Protein AF-A0A969JM20-F1 (afdb_monomer)

Secondary structure (DSSP, 8-state):
----------PPPP-----------------STTSS--SSSGGG---S-HHHH--HHHHHHHHHHTSTT-HHHHHHHHHHHHH-SSHHHHHHHHHHH-TTS-TTSHHHHHHHHHHHHHH-

Mean predicted aligned error: 15.76 Å

Radius of gyration: 27.98 Å; Cα contacts (8 Å, |Δi|>4): 58; chains: 1; bounding box: 42×68×70 Å

pLDDT: mean 77.25, std 22.06, range [40.5, 98.12]

Foldseek 3Di:
DDDDDDDDDDDDDDDDDDDDDDDDDDDDDPPPVVPPPPPPPVLLPQDLALVVVDDPVLLCVCCVQQVVVDSVVVVVLSVVLSVDPALCVSVVCCCVVRVPHDCPDPSNVVVSVSSVSNHD

Solvent-accessible surface area (backbone atoms only — not comparable to full-atom values): 8022 Å² total; per-residue (Å²): 135,85,86,91,86,89,85,86,87,83,83,90,80,89,84,86,90,78,91,81,91,86,92,87,79,82,90,88,72,98,67,74,88,72,80,81,68,89,70,74,62,78,86,64,59,58,35,81,41,61,77,78,71,56,49,72,67,53,52,54,47,46,19,50,72,76,37,78,57,36,56,68,61,39,53,51,50,46,51,52,46,54,67,45,92,44,56,68,57,39,53,50,49,47,53,69,75,46,71,82,62,59,79,88,36,69,71,46,49,54,51,50,51,54,52,47,43,45,61,102

Structure (mmCIF, N/CA/C/O backbone):
data_AF-A0A969JM20-F1
#
_entry.id   AF-A0A969JM20-F1
#
loop_
_atom_site.group_PDB
_atom_site.id
_atom_site.type_symbol
_atom_site.label_atom_id
_atom_site.label_alt_id
_atom_site.label_comp_id
_atom_site.label_asym_id
_atom_site.label_entity_id
_atom_site.label_seq_id
_atom_site.pdbx_PDB_ins_code
_atom_site.Cartn_x
_atom_site.Cartn_y
_atom_site.Cartn_z
_atom_site.occupancy
_atom_site.B_iso_or_equiv
_atom_site.auth_seq_id
_atom_site.auth_comp_id
_atom_site.auth_asym_id
_atom_site.auth_atom_id
_atom_site.pdbx_PDB_model_num
ATOM 1 N N . MET A 1 1 ? -24.526 48.404 -37.680 1.00 42.81 1 MET A N 1
ATOM 2 C CA . MET A 1 1 ? -25.515 47.639 -36.895 1.00 42.81 1 MET A CA 1
ATOM 3 C C . MET A 1 1 ? -25.271 47.909 -35.411 1.00 42.81 1 MET A C 1
A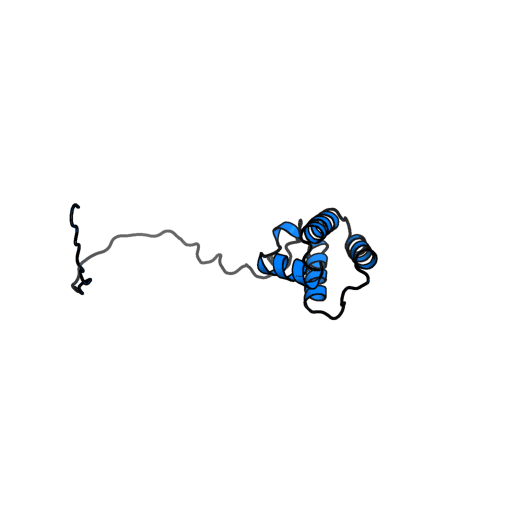TOM 5 O O . MET A 1 1 ? -24.153 47.693 -34.981 1.00 42.81 1 MET A O 1
ATOM 9 N N . LEU A 1 2 ? -26.292 48.446 -34.724 1.00 40.50 2 LEU A N 1
ATOM 10 C CA . LEU A 1 2 ? -26.768 48.158 -33.350 1.00 40.50 2 LEU A CA 1
ATOM 11 C C . LEU A 1 2 ? -25.798 48.215 -32.126 1.00 40.50 2 LEU A C 1
ATOM 13 O O . LEU A 1 2 ? -24.938 47.357 -31.993 1.00 40.50 2 LEU A O 1
ATOM 17 N N . TYR A 1 3 ? -26.066 49.200 -31.237 1.00 45.91 3 TYR A N 1
ATOM 18 C CA . TYR A 1 3 ? -26.014 49.291 -29.742 1.00 45.91 3 TYR A CA 1
ATOM 19 C C . TYR A 1 3 ? 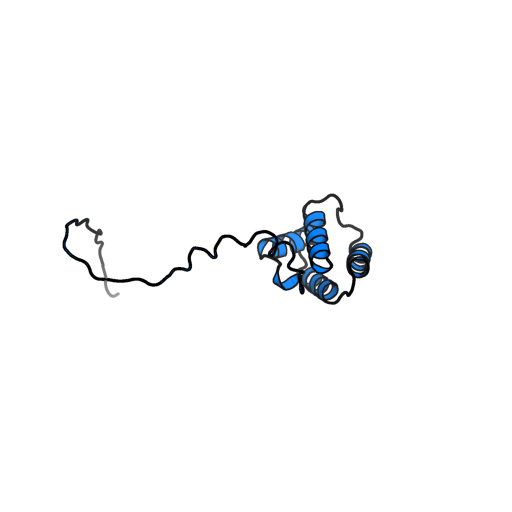-24.812 48.704 -28.945 1.00 45.91 3 TYR A C 1
ATO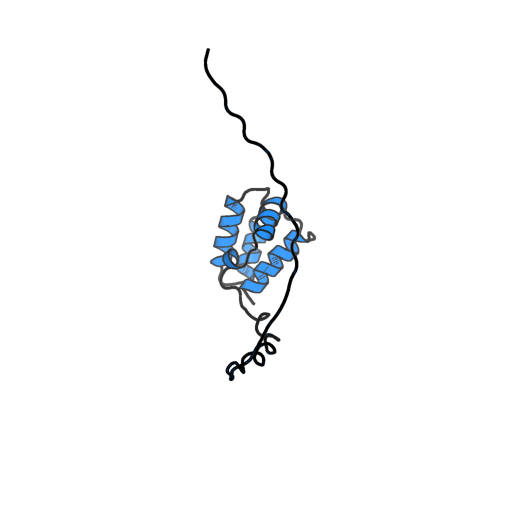M 21 O O . TYR A 1 3 ? -24.495 47.532 -29.068 1.00 45.91 3 TYR A O 1
ATOM 29 N N . GLU A 1 4 ? -24.007 49.487 -28.200 1.00 52.16 4 GLU A N 1
ATOM 30 C CA . GLU A 1 4 ? -24.167 50.085 -26.836 1.00 52.16 4 GLU A CA 1
ATOM 31 C C . GLU A 1 4 ? -24.236 49.111 -25.634 1.00 52.16 4 GLU A C 1
ATOM 33 O O . GLU A 1 4 ? -25.203 48.373 -25.502 1.00 52.16 4 GLU A O 1
ATOM 38 N N . ALA A 1 5 ? -23.277 49.213 -24.689 1.00 56.47 5 ALA A N 1
ATOM 39 C CA . ALA A 1 5 ? -23.525 49.416 -23.242 1.00 56.47 5 ALA A CA 1
ATOM 40 C C . ALA A 1 5 ? -22.216 49.499 -22.414 1.00 56.47 5 ALA A C 1
ATOM 4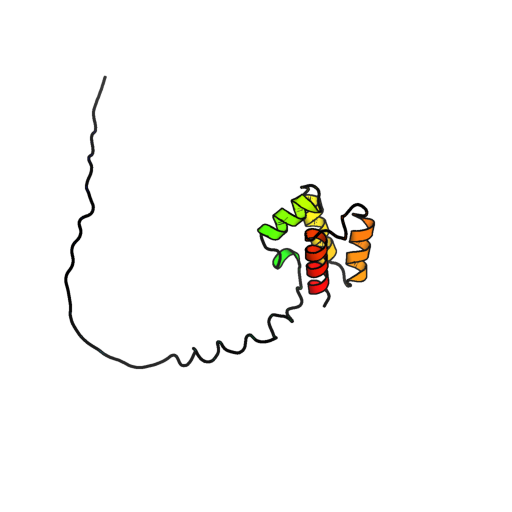2 O O . ALA A 1 5 ? -21.416 48.569 -22.355 1.00 56.47 5 ALA A O 1
ATOM 43 N N . LYS A 1 6 ? -22.038 50.638 -21.732 1.00 50.09 6 LYS A N 1
ATOM 44 C CA . LYS A 1 6 ? -21.036 50.932 -20.688 1.00 50.09 6 LYS A CA 1
ATOM 45 C C . LYS A 1 6 ? -21.444 50.325 -19.333 1.00 50.09 6 LYS A C 1
ATOM 47 O O . LYS A 1 6 ? -22.637 50.120 -19.121 1.00 50.09 6 LYS A O 1
ATOM 52 N N . LYS A 1 7 ? -20.482 50.179 -18.403 1.00 51.81 7 LYS A N 1
ATOM 53 C CA . LYS A 1 7 ? -20.590 50.393 -16.928 1.00 51.81 7 LYS A CA 1
ATOM 54 C C . LYS A 1 7 ? -19.235 50.051 -16.277 1.00 51.81 7 LYS A C 1
ATOM 56 O O . LYS A 1 7 ? -18.847 48.894 -16.243 1.00 51.81 7 LYS A O 1
ATOM 61 N N . GLU A 1 8 ? -18.323 51.002 -16.090 1.00 46.34 8 GLU A N 1
ATOM 62 C CA . GLU A 1 8 ? -18.167 51.961 -14.973 1.00 46.34 8 GLU A CA 1
ATOM 63 C C . GLU A 1 8 ? -17.757 51.371 -13.607 1.00 46.34 8 GLU A C 1
ATOM 65 O O . GLU A 1 8 ? -18.435 50.542 -13.009 1.00 46.34 8 GLU A O 1
ATOM 70 N N . LYS A 1 9 ? -16.610 51.888 -13.141 1.00 49.47 9 LYS A N 1
ATOM 71 C CA . LYS A 1 9 ? -15.874 51.655 -11.890 1.00 49.47 9 LYS A CA 1
ATOM 72 C C . LYS A 1 9 ? -16.640 52.182 -10.676 1.00 49.47 9 LYS A C 1
ATOM 74 O O . LYS A 1 9 ? -17.213 53.259 -10.802 1.00 49.47 9 LYS A O 1
ATOM 79 N N . LYS A 1 10 ? -16.454 51.593 -9.483 1.00 45.56 10 LYS A N 1
ATOM 80 C CA . LYS A 1 10 ? -16.397 52.367 -8.221 1.00 45.56 10 LYS A CA 1
ATOM 81 C C . LYS A 1 10 ? -15.417 51.769 -7.192 1.00 45.56 10 LYS A C 1
ATOM 83 O O . LYS A 1 10 ? -15.362 50.549 -7.058 1.00 45.56 10 LYS A O 1
ATOM 88 N N . PRO A 1 11 ? -14.657 52.622 -6.478 1.00 44.66 11 PRO A N 1
ATOM 89 C CA . PRO A 1 11 ? -13.731 52.243 -5.414 1.00 44.66 11 PRO A CA 1
ATOM 90 C C . PRO A 1 11 ? -14.477 52.032 -4.088 1.00 44.66 11 PRO A C 1
ATOM 92 O O . PRO A 1 11 ? -15.419 52.764 -3.780 1.00 44.66 11 PRO A O 1
ATOM 95 N N . VAL A 1 12 ? -14.048 51.057 -3.285 1.00 50.88 12 VAL A N 1
ATOM 96 C CA . VAL A 1 12 ? -14.584 50.860 -1.930 1.00 50.88 12 VAL A CA 1
ATOM 97 C C . VAL A 1 12 ? -13.880 51.816 -0.971 1.00 50.88 12 VAL A C 1
ATOM 99 O O . VAL A 1 12 ? -12.658 51.820 -0.840 1.00 50.88 12 VAL A O 1
ATOM 102 N N . GLN A 1 13 ? -14.694 52.667 -0.352 1.00 48.00 13 GLN A N 1
ATOM 103 C CA . GLN A 1 13 ? -14.307 53.728 0.566 1.00 48.00 13 GLN A CA 1
ATOM 104 C C . GLN A 1 13 ? -14.106 53.203 1.993 1.00 48.00 13 GLN A C 1
ATOM 106 O O . GLN A 1 13 ? -14.790 52.291 2.449 1.00 48.00 13 GLN A O 1
ATOM 111 N N . LYS A 1 14 ? -13.179 53.852 2.696 1.00 50.62 14 LYS A N 1
ATOM 112 C CA . LYS A 1 14 ? -12.886 53.731 4.126 1.00 50.62 14 LYS A CA 1
ATOM 113 C C . LYS A 1 14 ? -13.915 54.532 4.934 1.00 50.62 14 LYS A C 1
ATOM 115 O O . LYS A 1 14 ? -14.148 55.695 4.617 1.00 50.62 14 LYS A O 1
ATOM 120 N N . THR A 1 15 ? -14.472 53.975 6.009 1.00 42.06 15 THR A N 1
ATOM 121 C CA . THR A 1 15 ? -15.151 54.753 7.066 1.00 42.06 15 THR A CA 1
ATOM 122 C C . THR A 1 15 ? -14.991 54.044 8.414 1.00 42.06 15 THR A C 1
ATOM 124 O O . THR A 1 15 ? -15.217 52.843 8.520 1.00 42.06 15 THR A O 1
ATOM 127 N N . LEU A 1 16 ? -14.518 54.802 9.406 1.00 46.25 16 LEU A N 1
ATOM 128 C CA . LEU A 1 16 ? -14.393 54.464 10.829 1.00 46.25 16 LEU A CA 1
ATOM 129 C C . LEU A 1 16 ? -15.606 55.030 11.598 1.00 46.25 16 LEU A C 1
ATOM 131 O O . LEU A 1 16 ? -16.316 55.859 11.031 1.00 46.25 16 LEU A O 1
ATOM 135 N N . LEU A 1 17 ? -15.705 54.669 12.891 1.00 47.03 17 LEU A N 1
ATOM 136 C CA . LEU A 1 17 ? -16.536 55.188 14.009 1.00 47.03 17 LEU A CA 1
ATOM 137 C C . LEU A 1 17 ? -17.626 54.192 14.473 1.00 47.03 17 LEU A C 1
ATOM 139 O O . LEU A 1 17 ? -18.294 53.624 13.620 1.00 47.03 17 LEU A O 1
ATOM 143 N N . THR A 1 18 ? -17.995 53.981 15.746 1.00 41.44 18 THR A N 1
ATOM 144 C CA . THR A 1 18 ? -17.441 54.094 17.124 1.00 41.44 18 THR A CA 1
ATOM 145 C C . THR A 1 18 ? -18.631 53.768 18.068 1.00 41.44 18 THR A C 1
ATOM 147 O O . THR A 1 18 ? -19.688 54.330 17.823 1.00 41.44 18 THR A O 1
ATOM 150 N N . GLU A 1 19 ? -18.434 52.922 19.106 1.00 50.19 19 GLU A N 1
ATOM 151 C CA . GLU A 1 19 ? -19.195 52.734 20.392 1.00 50.19 19 GLU A CA 1
ATOM 152 C C . GLU A 1 19 ? -20.749 52.578 20.392 1.00 50.19 19 GLU A C 1
ATOM 154 O O . GLU A 1 19 ? -21.431 53.046 19.499 1.00 50.19 19 GLU A O 1
ATOM 159 N N . VAL A 1 20 ? -21.448 51.916 21.336 1.00 45.50 20 VAL A N 1
ATOM 160 C CA . VAL A 1 20 ? -21.331 51.842 22.813 1.00 45.50 20 VAL A CA 1
ATOM 161 C C . VAL A 1 20 ? -22.195 50.681 23.390 1.00 45.50 20 VAL A C 1
ATOM 163 O O . VAL A 1 20 ? -23.258 50.409 22.843 1.00 45.50 20 VAL A O 1
ATOM 166 N N . ALA A 1 21 ? -21.786 50.151 24.564 1.00 40.62 21 ALA A N 1
ATOM 167 C CA . ALA A 1 21 ? -22.594 49.674 25.725 1.00 40.62 21 ALA A CA 1
ATOM 168 C C . ALA A 1 21 ? -23.554 48.453 25.579 1.00 40.62 21 ALA A C 1
ATOM 170 O O . ALA A 1 21 ? -24.260 48.337 24.595 1.00 40.62 21 ALA A O 1
ATOM 171 N N . GLN A 1 22 ? -23.777 47.524 26.527 1.00 50.56 22 GLN A N 1
ATOM 172 C CA . GLN A 1 22 ? -23.276 47.145 27.866 1.00 50.56 22 GLN A CA 1
ATOM 173 C C . GLN A 1 22 ? -23.928 45.761 28.244 1.00 50.56 22 GLN A C 1
ATOM 175 O O . GLN A 1 22 ? -24.640 45.208 27.407 1.00 50.56 22 GLN A O 1
ATOM 180 N N . PRO A 1 23 ? -23.669 45.145 29.426 1.00 63.56 23 PRO A N 1
ATOM 181 C CA . PRO A 1 23 ? -23.550 43.690 29.623 1.00 63.56 23 PRO A CA 1
ATOM 182 C C . PRO A 1 23 ? -24.812 42.985 30.167 1.00 63.56 23 PRO A C 1
ATOM 184 O O . PRO A 1 23 ? -25.664 43.641 30.750 1.00 63.56 23 PRO A O 1
ATOM 187 N N . VAL A 1 24 ? -24.874 41.648 30.027 1.00 47.34 24 VAL A N 1
ATOM 188 C CA . VAL A 1 24 ? -25.641 40.622 30.798 1.00 47.34 24 VAL A CA 1
ATOM 189 C C . VAL A 1 24 ? -25.625 39.345 29.935 1.00 47.34 24 VAL A C 1
ATOM 191 O O . VAL A 1 24 ? -25.870 39.427 28.742 1.00 47.34 24 VAL A O 1
ATOM 194 N N . GLY A 1 25 ? -25.344 38.125 30.380 1.00 47.53 25 GLY A N 1
ATOM 195 C CA . GLY A 1 25 ? -25.009 37.568 31.678 1.00 47.53 25 GLY A CA 1
ATOM 196 C C . GLY A 1 25 ? -24.778 36.056 31.507 1.00 47.53 25 GLY A C 1
ATOM 197 O O . GLY A 1 25 ? -25.290 35.445 30.574 1.00 47.53 25 GLY A O 1
ATOM 198 N N . THR A 1 26 ? -24.023 35.486 32.448 1.00 45.75 26 THR A N 1
ATOM 199 C CA . THR A 1 26 ? -24.064 34.080 32.902 1.00 45.75 26 THR A CA 1
ATOM 200 C C . THR A 1 26 ? -23.789 32.938 31.909 1.00 45.75 26 THR A C 1
ATOM 202 O O . THR A 1 26 ? -24.649 32.503 31.156 1.00 45.75 26 THR A O 1
ATOM 205 N N . THR A 1 27 ? -22.573 32.393 32.061 1.00 54.78 27 THR A N 1
ATOM 206 C CA . THR A 1 27 ? -22.258 30.972 32.337 1.00 54.78 27 THR A CA 1
ATOM 207 C C . THR A 1 27 ? -23.006 29.896 31.553 1.00 54.78 27 THR A C 1
ATOM 209 O O . THR A 1 27 ? -24.190 29.687 31.777 1.00 54.78 27 THR A O 1
ATOM 212 N N . ILE A 1 28 ? -22.255 29.118 30.770 1.00 52.97 28 ILE A N 1
ATOM 213 C CA . ILE A 1 28 ? -22.073 27.656 30.886 1.00 52.97 28 ILE A CA 1
ATOM 214 C C . ILE A 1 28 ? -21.162 27.261 29.719 1.00 52.97 28 ILE A C 1
ATOM 216 O O . ILE A 1 28 ? -21.584 27.247 28.569 1.00 52.97 28 ILE A O 1
ATOM 220 N N . ASN A 1 29 ? -19.892 26.996 30.011 1.00 50.66 29 ASN A N 1
ATOM 221 C CA . ASN A 1 29 ? -19.150 25.901 29.388 1.00 50.66 29 ASN A CA 1
ATOM 222 C C . ASN A 1 29 ? 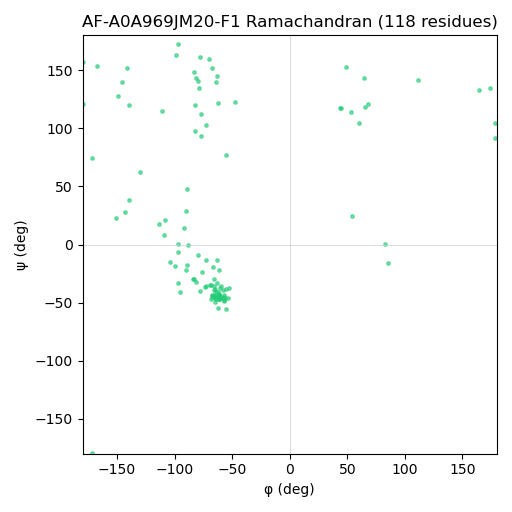-17.800 25.762 30.092 1.00 50.66 29 ASN A C 1
ATOM 224 O O . ASN A 1 29 ? -16.733 26.077 29.566 1.00 50.66 29 ASN A O 1
ATOM 228 N N . GLU A 1 30 ? -17.866 25.206 31.302 1.00 54.69 30 GLU A N 1
ATOM 229 C CA . GLU A 1 30 ? -16.868 24.244 31.765 1.00 54.69 30 GLU A CA 1
ATOM 230 C C . GLU A 1 30 ? -16.790 23.088 30.755 1.00 54.69 30 GLU A C 1
ATOM 232 O O . GLU A 1 30 ? -17.368 22.020 30.937 1.00 54.69 30 GLU A O 1
ATOM 237 N N . LYS A 1 31 ? -16.126 23.306 29.621 1.00 52.81 31 LYS A N 1
ATOM 238 C CA . LYS A 1 31 ? -15.779 22.216 28.701 1.00 52.81 31 LYS A CA 1
ATOM 239 C C . LYS A 1 31 ? -14.510 22.476 27.900 1.00 52.81 31 LYS A C 1
ATOM 241 O O . LYS A 1 31 ? -14.303 21.862 26.862 1.00 52.81 31 LYS A O 1
ATOM 246 N N . LEU A 1 32 ? -13.639 23.348 28.411 1.00 51.34 32 LEU A N 1
ATOM 247 C CA . LEU A 1 32 ? -12.285 23.532 27.880 1.00 51.34 32 LEU A CA 1
ATOM 248 C C . LEU A 1 32 ? -11.220 22.739 28.667 1.00 51.34 32 LEU A C 1
ATOM 250 O O . LEU A 1 32 ? -10.087 22.617 28.225 1.00 51.34 32 LEU A O 1
ATOM 254 N N . ALA A 1 33 ? -11.593 22.104 29.784 1.00 48.19 33 ALA A N 1
ATOM 255 C CA . ALA A 1 33 ? -10.699 21.262 30.589 1.00 48.19 33 ALA A CA 1
ATOM 256 C C . ALA A 1 33 ? -10.719 19.764 30.205 1.00 48.19 33 ALA A C 1
ATOM 258 O O . ALA A 1 33 ? -10.226 18.924 30.952 1.00 48.19 33 ALA A O 1
ATOM 259 N N . THR A 1 34 ? -11.287 19.402 29.048 1.00 46.34 34 THR A N 1
ATOM 260 C CA . THR A 1 34 ? -11.154 18.045 28.474 1.00 46.34 34 THR A CA 1
ATOM 261 C C . THR A 1 34 ? -10.266 18.006 27.232 1.00 46.34 34 THR A C 1
ATOM 263 O O . THR A 1 34 ? -10.167 16.968 26.591 1.00 46.34 34 THR A O 1
ATOM 266 N N . GLN A 1 35 ? -9.582 19.106 26.905 1.00 50.78 35 GLN A N 1
ATOM 267 C CA . GLN A 1 35 ? -8.616 19.187 25.801 1.00 50.78 35 GLN A CA 1
ATOM 268 C C . GLN A 1 35 ? -7.180 18.841 26.236 1.00 50.78 35 GLN A C 1
ATOM 270 O O . GLN A 1 35 ? -6.206 19.340 25.686 1.00 50.78 35 GLN A O 1
ATOM 275 N N . THR A 1 36 ? -7.030 17.995 27.258 1.00 48.28 36 THR A N 1
ATOM 276 C CA . THR A 1 36 ? -5.711 17.636 27.810 1.00 48.28 36 THR A CA 1
ATOM 277 C C . THR A 1 36 ? -5.613 16.150 28.152 1.00 48.28 36 THR A C 1
ATOM 279 O O . THR A 1 36 ? -5.045 15.775 29.174 1.00 48.28 36 THR A O 1
ATOM 282 N N . LYS A 1 37 ? -6.202 15.285 27.312 1.00 50.25 37 LYS A N 1
ATOM 283 C CA . LYS A 1 37 ? -6.035 13.819 27.387 1.00 50.25 37 LYS A CA 1
ATOM 284 C C . LYS A 1 37 ? -5.971 13.118 26.019 1.00 50.25 37 LYS A C 1
ATOM 286 O O . LYS A 1 37 ? -6.311 11.947 25.932 1.00 50.25 37 LYS A O 1
ATOM 291 N N . SER A 1 38 ? -5.509 13.778 24.960 1.00 48.75 38 SER A N 1
ATOM 292 C CA . SER A 1 38 ? -5.101 13.088 23.720 1.00 48.75 38 SER A CA 1
ATOM 293 C C . SER A 1 38 ? -3.617 12.700 23.799 1.00 48.75 38 SER A C 1
ATOM 295 O O . SER A 1 38 ? -2.804 13.018 22.942 1.00 48.75 38 SER A O 1
ATOM 297 N N . SER A 1 39 ? -3.234 12.098 24.924 1.00 53.84 39 SER A N 1
ATOM 298 C CA . SER A 1 39 ? -1.897 11.560 25.154 1.00 53.84 39 SER A CA 1
ATOM 299 C C . SER A 1 39 ? -2.071 10.048 25.187 1.00 53.84 39 SER A C 1
ATOM 301 O O . SER A 1 39 ? -2.763 9.543 26.070 1.00 53.84 39 SER A O 1
ATOM 303 N N . LEU A 1 40 ? -1.485 9.350 24.210 1.00 52.16 40 LEU A N 1
ATOM 304 C CA . LEU A 1 40 ? -1.364 7.885 24.090 1.00 52.16 40 LEU A CA 1
ATOM 305 C C . LEU A 1 40 ? -2.525 7.098 23.452 1.00 52.16 40 LEU A C 1
ATOM 307 O O . LEU A 1 40 ? -2.305 5.953 23.070 1.00 52.16 40 LEU A O 1
ATOM 311 N N . ALA A 1 41 ? -3.734 7.651 23.308 1.00 53.31 41 ALA A N 1
ATOM 312 C CA . ALA A 1 41 ? -4.854 6.908 22.702 1.00 53.31 41 ALA A CA 1
ATOM 313 C C . ALA A 1 41 ? -4.873 6.955 21.160 1.00 53.31 41 ALA A C 1
ATOM 315 O O . ALA A 1 41 ? -5.310 5.997 20.533 1.00 53.31 41 ALA A O 1
ATOM 316 N N . GLU A 1 42 ? -4.374 8.034 20.550 1.00 52.44 42 GLU A N 1
ATOM 317 C CA . GLU A 1 42 ? -4.337 8.191 19.084 1.00 52.44 42 GLU A CA 1
ATOM 318 C C . GLU A 1 42 ? -3.223 7.359 18.425 1.00 52.44 42 GLU A C 1
ATOM 320 O O . GLU A 1 42 ? -3.359 6.965 17.270 1.00 52.44 42 GLU A O 1
ATOM 325 N N . ASP A 1 43 ? -2.169 7.005 19.169 1.00 53.75 43 ASP A N 1
ATOM 326 C CA . ASP A 1 43 ? -1.095 6.118 18.693 1.00 53.75 43 ASP A CA 1
ATOM 327 C C . ASP A 1 43 ? -1.472 4.624 18.735 1.00 53.75 43 ASP A C 1
ATOM 329 O O . ASP A 1 43 ? -0.747 3.784 18.205 1.00 53.75 43 ASP A O 1
ATOM 333 N N . LEU A 1 44 ? -2.611 4.281 19.348 1.00 55.03 44 LEU A N 1
ATOM 334 C CA . LEU A 1 44 ? -3.124 2.912 19.489 1.00 55.03 44 LEU A CA 1
ATOM 335 C C . LEU A 1 44 ? -4.424 2.686 18.702 1.00 55.03 44 LEU A C 1
ATOM 337 O O . LEU A 1 44 ? -5.152 1.725 18.960 1.00 55.03 44 LEU A O 1
ATOM 341 N N . GLU A 1 45 ? -4.740 3.546 17.734 1.00 58.78 45 GLU A N 1
ATOM 342 C CA . GLU A 1 45 ? -5.801 3.241 16.779 1.00 58.78 45 GLU A CA 1
ATOM 343 C C . GLU A 1 45 ? -5.279 2.241 15.750 1.00 58.78 45 GLU A C 1
ATOM 345 O O . GLU A 1 45 ? -4.715 2.619 14.720 1.00 58.78 45 GLU A O 1
ATOM 350 N N . ARG A 1 46 ? -5.500 0.949 16.019 1.00 63.28 46 ARG A N 1
ATOM 351 C CA . ARG A 1 46 ? -5.419 -0.078 14.980 1.00 63.28 46 ARG A CA 1
ATOM 352 C C . ARG A 1 46 ? -6.215 0.403 13.774 1.00 63.28 46 ARG A C 1
ATOM 354 O O . ARG A 1 46 ? -7.411 0.685 13.867 1.00 63.28 46 ARG A O 1
ATOM 361 N N . ILE A 1 47 ? -5.544 0.490 12.634 1.00 75.00 47 ILE A N 1
ATOM 362 C CA . ILE A 1 47 ? -6.201 0.862 11.391 1.00 75.00 47 ILE A CA 1
ATOM 363 C C . ILE A 1 47 ? -6.967 -0.366 10.903 1.00 75.00 47 ILE A C 1
ATOM 365 O O . ILE A 1 47 ? -6.354 -1.350 10.508 1.00 75.00 47 ILE A O 1
ATOM 369 N N . GLU A 1 48 ? -8.301 -0.324 10.910 1.00 78.38 48 GLU A N 1
ATOM 370 C CA . GLU A 1 48 ? -9.098 -1.432 10.358 1.00 78.38 48 GLU A CA 1
ATOM 371 C C . GLU A 1 48 ? -8.892 -1.568 8.844 1.00 78.38 48 GLU A C 1
ATOM 373 O O . GLU A 1 48 ? -8.804 -2.679 8.318 1.00 78.38 48 GLU A O 1
ATOM 378 N N . LYS A 1 49 ? -8.794 -0.426 8.147 1.00 86.06 49 LYS A N 1
ATOM 379 C CA . LYS A 1 49 ? -8.614 -0.354 6.695 1.00 86.06 49 LYS A CA 1
ATOM 380 C C . LYS A 1 49 ? -7.633 0.736 6.294 1.00 86.06 49 LYS A C 1
ATOM 382 O O . LYS A 1 49 ? -7.869 1.927 6.517 1.00 86.06 49 LYS A O 1
ATOM 387 N N . ILE A 1 50 ? -6.552 0.339 5.635 1.00 89.12 50 ILE A N 1
ATOM 388 C CA . ILE A 1 50 ? -5.531 1.226 5.079 1.00 89.12 50 ILE A CA 1
ATOM 389 C C . ILE A 1 50 ? -6.167 2.211 4.096 1.00 89.12 50 ILE A C 1
ATOM 391 O O . ILE A 1 50 ? -5.832 3.400 4.107 1.00 89.12 50 ILE A O 1
ATOM 395 N N . ARG A 1 51 ? -7.143 1.762 3.292 1.00 89.69 51 ARG A N 1
ATOM 396 C CA . ARG A 1 51 ? -7.849 2.614 2.319 1.00 89.69 51 ARG A CA 1
ATOM 397 C C . ARG A 1 51 ? -8.426 3.897 2.925 1.00 89.69 51 ARG A C 1
ATOM 399 O O . ARG A 1 51 ? -8.440 4.934 2.245 1.00 89.69 51 ARG A O 1
ATOM 406 N N . GLU A 1 52 ? -8.927 3.813 4.155 1.00 87.38 52 GLU A N 1
ATOM 407 C CA . GLU A 1 52 ? -9.643 4.895 4.836 1.00 87.38 52 GLU A CA 1
ATOM 408 C C . GLU A 1 52 ? -8.695 5.901 5.498 1.00 87.38 52 GLU A C 1
ATOM 410 O O . GLU A 1 52 ? -9.014 7.087 5.565 1.00 87.38 52 GLU A O 1
ATOM 415 N N . LYS A 1 53 ? -7.511 5.459 5.937 1.00 90.00 53 LYS A N 1
ATOM 416 C CA . LYS A 1 53 ? -6.515 6.324 6.593 1.00 90.00 53 LYS A CA 1
ATOM 417 C C . LYS A 1 53 ? -5.539 6.989 5.616 1.00 90.00 53 LYS A C 1
ATOM 419 O O . LYS A 1 53 ? -4.914 7.987 5.964 1.00 90.00 53 LYS A O 1
ATOM 424 N N . LEU A 1 54 ? -5.425 6.478 4.389 1.00 92.31 54 LEU A N 1
ATOM 425 C CA . LEU A 1 54 ? -4.570 7.050 3.349 1.00 92.31 54 LEU A CA 1
ATOM 426 C C . LEU A 1 54 ? -4.989 8.475 2.954 1.00 92.31 54 LEU A C 1
ATOM 428 O O . LEU A 1 54 ? -6.081 8.697 2.415 1.00 92.31 54 LEU A O 1
ATOM 432 N N . THR A 1 55 ? -4.067 9.426 3.106 1.00 95.00 55 THR A N 1
ATOM 433 C CA . THR A 1 55 ? -4.242 10.793 2.600 1.00 95.00 55 THR A CA 1
ATOM 434 C C . THR A 1 55 ? -4.176 10.839 1.071 1.00 95.00 55 THR A C 1
ATOM 436 O O . THR A 1 55 ? -3.618 9.957 0.416 1.00 95.00 55 THR A O 1
ATOM 439 N N . ILE A 1 56 ? -4.721 11.904 0.474 1.00 95.38 56 ILE A N 1
ATOM 440 C CA . ILE A 1 56 ? -4.663 12.122 -0.981 1.00 95.38 56 ILE A CA 1
ATOM 441 C C . ILE A 1 56 ? -3.207 12.131 -1.470 1.00 95.38 56 ILE A C 1
ATOM 443 O O . ILE A 1 56 ? -2.898 11.490 -2.471 1.00 95.38 56 ILE A O 1
ATOM 447 N N . ASN A 1 57 ? -2.310 12.799 -0.739 1.00 95.00 57 ASN A N 1
ATOM 448 C CA . ASN A 1 57 ? -0.897 12.879 -1.100 1.00 95.00 57 ASN A CA 1
ATOM 449 C C . ASN A 1 57 ? -0.233 11.497 -1.120 1.00 95.00 57 ASN A C 1
ATOM 451 O O . ASN A 1 57 ? 0.410 11.143 -2.101 1.00 95.00 57 ASN A O 1
ATOM 455 N N . GLN A 1 58 ? -0.467 10.688 -0.085 1.00 96.44 58 GLN A N 1
ATOM 456 C CA . GLN A 1 58 ? 0.053 9.322 -0.009 1.00 96.44 58 GLN A CA 1
ATOM 457 C C . GLN A 1 58 ? -0.476 8.446 -1.143 1.00 96.44 58 GLN A C 1
ATOM 459 O O . GLN A 1 58 ? 0.297 7.738 -1.778 1.00 96.44 58 GLN A O 1
ATOM 464 N N . LYS A 1 59 ? -1.775 8.532 -1.464 1.00 97.12 59 LYS A N 1
ATOM 465 C CA . LYS A 1 59 ? -2.352 7.795 -2.602 1.00 97.12 59 LYS A CA 1
ATOM 466 C C . LYS A 1 59 ? -1.633 8.144 -3.902 1.00 97.12 59 LYS A C 1
ATOM 468 O O . LYS A 1 59 ? -1.244 7.240 -4.637 1.00 97.12 59 LYS A O 1
ATOM 473 N N . PHE A 1 60 ? -1.423 9.433 -4.172 1.00 97.50 60 PHE A N 1
ATOM 474 C CA . PHE A 1 60 ? -0.694 9.869 -5.363 1.00 97.50 60 PHE A CA 1
ATOM 475 C C . PHE A 1 60 ? 0.765 9.408 -5.356 1.00 97.50 60 PHE A C 1
ATOM 477 O O . PHE A 1 60 ? 1.228 8.878 -6.364 1.00 97.50 60 PHE A O 1
ATOM 484 N N . MET A 1 61 ? 1.465 9.579 -4.235 1.00 97.62 61 MET A N 1
ATOM 485 C CA . MET A 1 61 ? 2.872 9.215 -4.082 1.00 97.62 61 MET A CA 1
ATOM 486 C C . MET A 1 61 ? 3.087 7.711 -4.254 1.00 97.62 61 MET A C 1
ATOM 488 O O . MET A 1 61 ? 3.839 7.311 -5.138 1.00 97.62 61 MET A O 1
ATOM 492 N N . PHE A 1 62 ? 2.377 6.868 -3.498 1.00 98.12 62 PHE A N 1
ATOM 493 C CA . PHE A 1 62 ? 2.509 5.416 -3.610 1.00 98.12 62 PHE A CA 1
ATOM 494 C C . PHE A 1 62 ? 2.172 4.944 -5.018 1.00 98.12 62 PHE A C 1
ATOM 496 O O . PHE A 1 62 ? 2.956 4.209 -5.610 1.00 98.12 62 PHE A O 1
ATOM 503 N N . THR A 1 63 ? 1.067 5.428 -5.595 1.00 97.88 63 THR A N 1
ATOM 504 C CA . THR A 1 63 ? 0.691 5.061 -6.967 1.00 97.88 63 THR A CA 1
ATOM 505 C C . THR A 1 63 ? 1.815 5.385 -7.950 1.00 97.88 63 THR A C 1
ATOM 507 O O . THR A 1 63 ? 2.169 4.550 -8.770 1.00 97.88 63 THR A O 1
ATOM 510 N N . LYS A 1 64 ? 2.409 6.580 -7.855 1.00 97.69 64 LYS A N 1
ATOM 511 C CA . LYS A 1 64 ? 3.486 7.035 -8.745 1.00 97.69 64 LYS A CA 1
ATOM 512 C C . LYS A 1 64 ? 4.794 6.266 -8.568 1.00 97.69 64 LYS A C 1
ATOM 514 O O . LYS A 1 64 ? 5.431 5.977 -9.574 1.00 97.69 64 LYS A O 1
ATOM 519 N N . ILE A 1 65 ? 5.208 6.017 -7.326 1.00 97.38 65 ILE A N 1
ATOM 520 C CA . ILE A 1 65 ? 6.563 5.542 -7.010 1.00 97.38 65 ILE A CA 1
ATOM 521 C C . ILE A 1 65 ? 6.626 4.021 -6.879 1.00 97.38 65 ILE A C 1
ATOM 523 O O . ILE A 1 65 ? 7.570 3.404 -7.357 1.00 97.38 65 ILE A O 1
ATOM 527 N N . LEU A 1 66 ? 5.619 3.409 -6.255 1.00 97.38 66 LEU A N 1
ATOM 528 C CA . LEU A 1 66 ? 5.587 1.967 -6.017 1.00 97.38 66 LEU A CA 1
ATOM 529 C C . LEU A 1 66 ? 4.771 1.234 -7.085 1.00 97.38 66 LEU A C 1
ATOM 531 O O . LEU A 1 66 ? 5.100 0.117 -7.457 1.00 97.38 66 LEU A O 1
ATOM 535 N N . PHE A 1 67 ? 3.715 1.842 -7.617 1.00 97.62 67 PHE A N 1
ATOM 536 C CA . PHE A 1 67 ? 2.809 1.151 -8.542 1.00 97.62 67 PHE A CA 1
ATOM 537 C C . PHE A 1 67 ? 2.939 1.627 -9.992 1.00 97.62 67 PHE A C 1
ATOM 539 O O . PHE A 1 67 ? 2.007 1.453 -10.768 1.00 97.62 67 PHE A O 1
ATOM 546 N N . ASP A 1 68 ? 4.067 2.241 -10.365 1.00 96.38 68 ASP A N 1
ATOM 547 C CA . ASP A 1 68 ? 4.368 2.699 -11.735 1.00 96.38 68 ASP A CA 1
ATOM 548 C C . ASP A 1 68 ? 3.292 3.617 -12.359 1.00 96.38 68 ASP A C 1
ATOM 550 O O . ASP A 1 68 ? 3.143 3.724 -13.577 1.00 96.38 68 ASP A O 1
ATOM 554 N N . GLY A 1 69 ? 2.515 4.308 -11.524 1.00 96.69 69 GLY A N 1
ATOM 555 C CA . GLY A 1 69 ? 1.380 5.132 -11.939 1.00 96.69 69 GLY A CA 1
ATOM 556 C C . GLY A 1 69 ? 0.074 4.364 -12.176 1.00 96.69 69 GLY A C 1
ATOM 557 O O . GLY A 1 69 ? -0.931 4.999 -12.501 1.00 96.69 69 GLY A O 1
ATOM 558 N N . ASP A 1 70 ? 0.054 3.043 -11.994 1.00 97.75 70 ASP A N 1
ATOM 559 C CA . ASP A 1 70 ? -1.129 2.196 -12.144 1.00 97.75 70 ASP A CA 1
ATOM 560 C C . ASP A 1 70 ? -1.992 2.227 -10.872 1.00 97.75 70 ASP A C 1
ATOM 562 O O . ASP A 1 70 ? -1.765 1.527 -9.877 1.00 97.75 70 ASP A O 1
ATOM 566 N N . PHE A 1 71 ? -3.024 3.071 -10.916 1.00 96.50 71 PHE A N 1
ATOM 567 C CA . PHE A 1 71 ? -3.974 3.214 -9.817 1.00 96.50 71 PHE A CA 1
ATOM 568 C C . PHE A 1 71 ? -4.809 1.948 -9.577 1.00 96.50 71 PHE A C 1
ATOM 570 O O . PHE A 1 71 ? -5.200 1.685 -8.439 1.00 96.50 71 PHE A O 1
ATOM 577 N N . ASP A 1 72 ? -5.071 1.141 -10.606 1.00 97.75 72 ASP A N 1
ATOM 578 C CA . ASP A 1 72 ? -5.884 -0.068 -10.470 1.00 97.75 72 ASP A CA 1
ATOM 579 C C . ASP A 1 72 ? -5.107 -1.172 -9.743 1.00 97.75 72 ASP A C 1
ATOM 581 O O . ASP A 1 72 ? -5.675 -1.919 -8.938 1.00 97.75 72 ASP A O 1
ATOM 585 N N . VAL A 1 73 ? -3.798 -1.287 -9.989 1.00 97.75 73 VAL A N 1
ATOM 586 C CA . VAL A 1 73 ? -2.911 -2.188 -9.235 1.00 97.75 73 VAL A CA 1
ATOM 587 C C . VAL A 1 73 ? -2.756 -1.709 -7.794 1.00 97.75 73 VAL A C 1
ATOM 589 O O . VAL A 1 73 ? -2.871 -2.528 -6.876 1.00 97.75 73 VAL A O 1
ATOM 592 N N . PHE A 1 74 ? -2.567 -0.404 -7.578 1.00 97.69 74 PHE A N 1
ATOM 593 C CA . PHE A 1 74 ? -2.553 0.184 -6.237 1.00 97.69 74 PHE A CA 1
ATOM 594 C C . PHE A 1 74 ? -3.845 -0.139 -5.477 1.00 97.69 74 PHE A C 1
ATOM 596 O O . PHE A 1 74 ? -3.802 -0.733 -4.402 1.00 97.69 74 PHE A O 1
ATOM 603 N N . SER A 1 75 ? -5.002 0.190 -6.054 1.00 96.56 75 SER A N 1
ATOM 604 C CA . SER A 1 75 ? -6.301 0.040 -5.396 1.00 96.56 75 SER A CA 1
ATOM 605 C C . SER A 1 75 ? -6.592 -1.415 -5.020 1.00 96.56 75 SER A C 1
ATOM 607 O O . SER A 1 75 ? -6.976 -1.679 -3.880 1.00 96.56 75 SER A O 1
ATOM 609 N N . ARG A 1 76 ? -6.325 -2.365 -5.931 1.00 97.38 76 ARG A N 1
ATOM 610 C CA . ARG A 1 76 ? -6.476 -3.806 -5.664 1.00 97.38 76 ARG A CA 1
ATOM 611 C C . ARG A 1 76 ? -5.495 -4.320 -4.617 1.00 97.38 76 ARG A C 1
ATOM 613 O O . ARG A 1 76 ? -5.845 -5.196 -3.836 1.00 97.38 76 ARG A O 1
ATOM 620 N N . THR A 1 77 ? -4.274 -3.791 -4.593 1.00 97.25 77 THR A N 1
ATOM 621 C CA . THR A 1 77 ? -3.280 -4.148 -3.573 1.00 97.25 77 THR A CA 1
ATOM 622 C C . THR A 1 77 ? -3.723 -3.678 -2.194 1.00 97.25 77 THR A C 1
ATOM 624 O O . THR A 1 77 ? -3.642 -4.451 -1.247 1.00 97.25 77 THR A O 1
ATOM 627 N N . ILE A 1 78 ? -4.242 -2.451 -2.083 1.00 96.88 78 ILE A N 1
ATOM 628 C CA . ILE A 1 78 ? -4.806 -1.949 -0.825 1.00 96.88 78 ILE A CA 1
ATOM 629 C C . ILE A 1 78 ? -5.992 -2.806 -0.375 1.00 96.88 78 ILE A C 1
ATOM 631 O O . ILE A 1 78 ? -6.018 -3.192 0.787 1.00 96.88 78 ILE A O 1
ATOM 635 N N . ASP A 1 79 ? -6.919 -3.155 -1.276 1.00 95.56 79 ASP A N 1
ATOM 636 C CA . ASP A 1 79 ? -8.037 -4.061 -0.957 1.00 95.56 79 ASP A CA 1
ATOM 637 C C . ASP A 1 79 ? -7.551 -5.409 -0.431 1.00 95.56 79 ASP A C 1
ATOM 639 O O . ASP A 1 79 ? -7.992 -5.869 0.617 1.00 95.56 79 ASP A O 1
ATOM 643 N N . PHE A 1 80 ? -6.596 -6.022 -1.131 1.00 95.56 80 PHE A N 1
ATOM 644 C CA . PHE A 1 80 ? -6.052 -7.313 -0.735 1.00 95.56 80 PHE A CA 1
ATOM 645 C C . PHE A 1 80 ? -5.376 -7.247 0.637 1.00 95.56 80 PHE A C 1
ATOM 647 O O . PHE A 1 80 ? -5.566 -8.134 1.470 1.00 95.56 80 PHE A O 1
ATOM 654 N N . ILE A 1 81 ? -4.600 -6.190 0.900 1.00 95.31 81 ILE A N 1
ATOM 655 C CA . ILE A 1 81 ? -4.008 -5.987 2.221 1.00 95.31 81 ILE A CA 1
ATOM 656 C C . ILE A 1 81 ? -5.124 -5.811 3.248 1.00 95.31 81 ILE A C 1
ATOM 658 O O . ILE A 1 81 ? -5.057 -6.472 4.274 1.00 95.31 81 ILE A O 1
ATOM 662 N N . ASP A 1 82 ? -6.162 -5.022 2.958 1.00 93.94 82 ASP A N 1
ATOM 663 C CA . ASP A 1 82 ? -7.332 -4.807 3.820 1.00 93.94 82 ASP A CA 1
ATOM 664 C C . ASP A 1 82 ? -8.182 -6.068 4.074 1.00 93.94 82 ASP A C 1
ATOM 666 O O . ASP A 1 82 ? -8.958 -6.092 5.033 1.00 93.94 82 ASP A O 1
ATOM 670 N N . GLU A 1 83 ? -7.974 -7.147 3.320 1.00 93.12 83 GLU A N 1
ATOM 671 C CA . GLU A 1 83 ? -8.578 -8.469 3.540 1.00 93.12 83 GLU A CA 1
ATOM 672 C C . GLU A 1 83 ? -7.643 -9.464 4.256 1.00 93.12 83 GLU A C 1
ATOM 674 O O . GLU A 1 83 ? -8.101 -10.452 4.834 1.00 93.12 83 GLU A O 1
ATOM 679 N N . CYS A 1 84 ? -6.330 -9.212 4.278 1.00 94.00 84 CYS A N 1
ATOM 680 C CA . CYS A 1 84 ? -5.356 -10.086 4.935 1.00 94.00 84 CYS A CA 1
ATOM 681 C C . CYS A 1 84 ? -5.594 -10.172 6.450 1.00 94.00 84 CYS A C 1
ATOM 683 O O . CYS A 1 84 ? -5.921 -9.175 7.097 1.00 94.00 84 CYS A O 1
ATOM 685 N N . SER A 1 85 ? -5.339 -11.340 7.048 1.00 90.88 85 SER A N 1
ATOM 686 C CA . SER A 1 85 ? -5.505 -11.543 8.500 1.00 90.88 85 SER A CA 1
ATOM 687 C C . SER A 1 85 ? -4.249 -11.248 9.326 1.00 90.88 85 SER A C 1
ATOM 689 O O . SER A 1 85 ? -4.351 -11.006 10.524 1.00 90.88 85 SER A O 1
ATOM 691 N N . THR A 1 86 ? -3.063 -11.280 8.711 1.00 93.69 86 THR A N 1
ATOM 692 C CA . THR A 1 86 ? -1.772 -11.119 9.408 1.00 93.69 86 THR A CA 1
ATOM 693 C C . THR A 1 86 ? -0.779 -10.300 8.590 1.00 93.69 86 THR A C 1
ATOM 695 O O . THR A 1 86 ? -0.790 -10.396 7.360 1.00 93.69 86 THR A O 1
ATOM 698 N N . TYR A 1 87 ? 0.135 -9.604 9.268 1.00 94.25 87 TYR A N 1
ATOM 699 C CA . TYR A 1 87 ? 1.219 -8.840 8.643 1.00 94.25 87 TYR A CA 1
ATOM 700 C C . TYR A 1 87 ? 2.058 -9.683 7.673 1.00 94.25 87 TYR A C 1
ATOM 702 O O . TYR A 1 87 ? 2.250 -9.287 6.525 1.00 94.25 87 TYR A O 1
ATOM 710 N N . ASP A 1 88 ? 2.453 -10.892 8.082 1.00 94.88 88 ASP A N 1
ATOM 711 C CA . ASP A 1 88 ? 3.276 -11.787 7.258 1.00 94.88 88 ASP A CA 1
ATOM 712 C C . ASP A 1 88 ? 2.604 -12.157 5.927 1.00 94.88 88 ASP A C 1
ATOM 714 O O . ASP A 1 88 ? 3.270 -12.261 4.897 1.00 94.88 88 ASP A O 1
ATOM 718 N N . GLN A 1 89 ? 1.274 -12.314 5.917 1.00 95.69 89 GLN A N 1
ATOM 719 C CA . GLN A 1 89 ? 0.516 -12.557 4.683 1.00 95.69 89 GLN A CA 1
ATOM 720 C C . GLN A 1 89 ? 0.558 -11.344 3.751 1.00 95.69 89 GLN A C 1
ATOM 722 O O . GLN A 1 89 ? 0.810 -11.506 2.556 1.00 95.69 89 GLN A O 1
ATOM 727 N N . ALA A 1 90 ? 0.358 -10.136 4.288 1.00 96.06 90 ALA A N 1
ATOM 728 C CA . ALA A 1 90 ? 0.403 -8.910 3.498 1.00 96.06 90 ALA A CA 1
ATOM 729 C C . ALA A 1 90 ? 1.806 -8.656 2.927 1.00 96.06 90 ALA A C 1
ATOM 731 O O . ALA A 1 90 ? 1.958 -8.467 1.721 1.00 96.06 90 ALA A O 1
ATOM 732 N N . VAL A 1 91 ? 2.85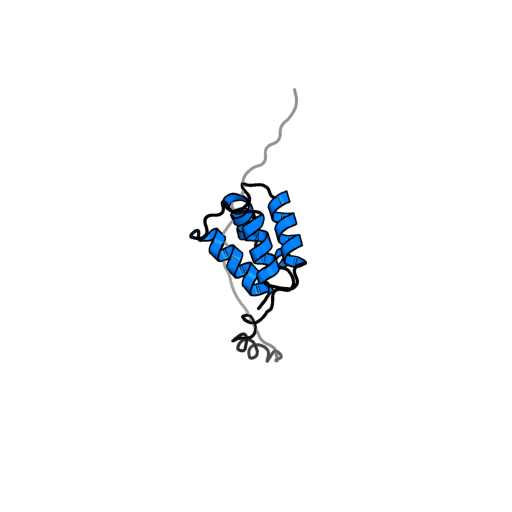1 -8.726 3.756 1.00 95.19 91 VAL A N 1
ATOM 733 C CA . VAL A 1 91 ? 4.238 -8.506 3.311 1.00 95.19 91 VAL A CA 1
ATOM 734 C C . VAL A 1 91 ? 4.730 -9.623 2.392 1.00 95.19 91 VAL A C 1
ATOM 736 O O . VAL A 1 91 ? 5.453 -9.357 1.427 1.00 95.19 91 VAL A O 1
ATOM 739 N N . GLY A 1 92 ? 4.308 -10.867 2.632 1.00 95.88 92 GLY A N 1
ATOM 740 C CA . GLY A 1 92 ? 4.572 -11.992 1.738 1.00 95.88 92 GLY A CA 1
ATOM 741 C C . GLY A 1 92 ? 3.954 -11.784 0.354 1.00 95.88 92 GLY A C 1
ATOM 742 O O . GLY A 1 92 ? 4.625 -11.993 -0.660 1.00 95.88 92 GLY A O 1
ATOM 743 N N . TYR A 1 93 ? 2.707 -11.303 0.296 1.00 96.88 93 TYR A N 1
ATOM 744 C CA . TYR A 1 93 ? 2.058 -10.919 -0.958 1.00 96.88 93 TYR A CA 1
ATOM 745 C C . TYR A 1 93 ? 2.801 -9.782 -1.668 1.00 96.88 93 TYR A C 1
ATOM 747 O O . TYR A 1 93 ? 3.068 -9.896 -2.865 1.00 96.88 93 TYR A O 1
ATOM 755 N N . LEU A 1 94 ? 3.181 -8.723 -0.944 1.00 96.44 94 LEU A N 1
ATOM 756 C CA . LEU A 1 94 ? 3.914 -7.585 -1.507 1.00 96.44 94 LEU A CA 1
ATOM 757 C C . LEU A 1 94 ? 5.271 -8.009 -2.070 1.00 96.44 94 LEU A C 1
ATOM 759 O O . LEU A 1 94 ? 5.588 -7.699 -3.213 1.00 96.44 94 LEU A O 1
ATOM 763 N N . SER A 1 95 ? 6.036 -8.798 -1.315 1.00 94.75 95 SER A N 1
ATOM 764 C CA . SER A 1 95 ? 7.347 -9.293 -1.752 1.00 94.75 95 SER A CA 1
ATOM 765 C C . SER A 1 95 ? 7.259 -10.195 -2.984 1.00 94.75 95 SER A C 1
ATOM 767 O O . SER A 1 95 ? 8.175 -10.197 -3.804 1.00 94.75 95 SER A O 1
ATOM 769 N N . LYS A 1 96 ? 6.169 -10.960 -3.127 1.00 96.25 96 LYS A N 1
ATOM 770 C CA . LYS A 1 96 ? 5.931 -11.822 -4.292 1.00 96.25 96 LYS A CA 1
ATOM 771 C C . LYS A 1 96 ? 5.446 -11.037 -5.512 1.00 96.25 96 LYS A C 1
ATOM 773 O O . LYS A 1 96 ? 5.839 -11.360 -6.629 1.00 96.25 96 LYS A O 1
ATOM 778 N N . SER A 1 97 ? 4.573 -10.058 -5.300 1.00 95.69 97 SER A N 1
ATOM 779 C CA . SER A 1 97 ? 3.932 -9.295 -6.378 1.00 95.69 97 SER A CA 1
ATOM 780 C C . SER A 1 97 ? 4.838 -8.191 -6.914 1.00 95.69 97 SER A C 1
ATOM 782 O O . SER A 1 97 ? 4.813 -7.908 -8.108 1.00 95.69 97 SER A O 1
ATOM 784 N N . PHE A 1 98 ? 5.679 -7.619 -6.049 1.00 96.06 98 PHE A N 1
ATOM 785 C CA . PHE A 1 98 ? 6.531 -6.476 -6.356 1.00 96.06 98 PHE A CA 1
ATOM 786 C C . PHE A 1 98 ? 7.995 -6.713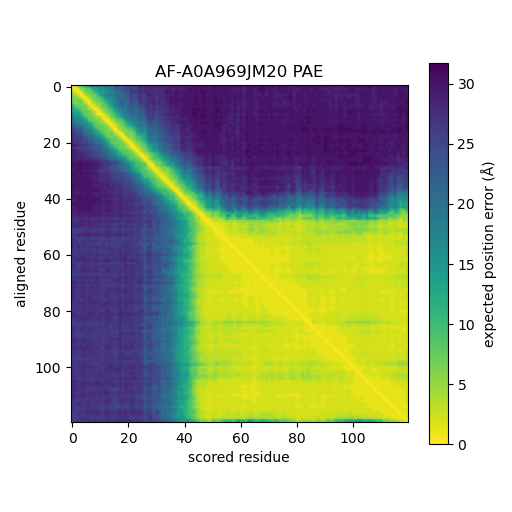 -5.940 1.00 96.06 98 PHE A C 1
ATOM 788 O O . PHE A 1 98 ? 8.543 -6.001 -5.096 1.00 96.06 98 PHE A O 1
ATOM 795 N N . PRO A 1 99 ? 8.679 -7.712 -6.529 1.00 94.94 99 PRO A N 1
ATOM 796 C CA . PRO A 1 99 ? 10.066 -8.021 -6.178 1.00 94.94 99 PRO A CA 1
ATOM 797 C C . PRO A 1 99 ? 11.058 -6.909 -6.563 1.00 94.94 99 PRO A C 1
ATOM 799 O O . PRO A 1 99 ? 12.163 -6.881 -6.031 1.00 94.94 99 PRO A O 1
ATOM 802 N N . GLY A 1 100 ? 10.677 -6.013 -7.482 1.00 94.06 100 GLY A N 1
ATOM 803 C CA . GLY A 1 100 ? 11.518 -4.921 -7.981 1.00 94.06 100 GLY A CA 1
ATOM 804 C C . GLY A 1 100 ? 11.454 -3.623 -7.174 1.00 94.06 100 GLY A C 1
ATOM 805 O O . GLY A 1 100 ? 12.125 -2.665 -7.547 1.00 94.06 100 GLY A O 1
ATOM 806 N N . TRP A 1 101 ? 10.656 -3.557 -6.104 1.00 96.12 101 TRP A N 1
ATOM 807 C CA . TRP A 1 101 ? 10.576 -2.351 -5.280 1.00 96.12 101 TRP A CA 1
ATOM 808 C C . TRP A 1 101 ? 11.896 -2.037 -4.585 1.00 96.12 101 TRP A C 1
ATOM 810 O O . TRP A 1 101 ? 12.568 -2.923 -4.051 1.00 96.12 101 TRP A O 1
ATOM 820 N N . ASN A 1 102 ? 12.232 -0.747 -4.552 1.00 95.81 102 ASN A N 1
ATOM 821 C CA . ASN A 1 102 ? 13.367 -0.256 -3.789 1.00 95.81 102 ASN A CA 1
ATOM 822 C C . ASN A 1 102 ? 13.041 -0.291 -2.290 1.00 95.81 102 ASN A C 1
ATOM 824 O O . ASN A 1 102 ? 12.333 0.577 -1.790 1.00 95.81 102 ASN A O 1
ATOM 828 N N . ARG A 1 103 ? 13.576 -1.288 -1.578 1.00 93.69 103 ARG A N 1
ATOM 829 C CA . ARG A 1 103 ? 13.322 -1.494 -0.143 1.00 93.69 103 ARG A CA 1
ATOM 830 C C . ARG A 1 103 ? 14.005 -0.473 0.768 1.00 93.69 103 ARG A C 1
ATOM 832 O O . ARG A 1 103 ? 13.670 -0.418 1.942 1.00 93.69 103 ARG A O 1
ATOM 839 N N . GLU A 1 104 ? 14.950 0.293 0.231 1.00 94.31 104 GLU A N 1
ATOM 840 C CA . GLU A 1 104 ? 15.653 1.377 0.931 1.00 94.31 104 GLU A CA 1
ATOM 841 C C . GLU A 1 104 ? 15.022 2.751 0.632 1.00 94.31 104 GLU A C 1
ATOM 843 O O . GLU A 1 104 ? 15.529 3.778 1.071 1.00 94.31 104 GLU A O 1
ATOM 848 N N . GLY A 1 105 ? 13.957 2.793 -0.179 1.00 96.56 105 GLY A N 1
ATOM 849 C CA . GLY A 1 105 ? 13.261 4.031 -0.521 1.00 96.56 105 GLY A CA 1
ATOM 850 C C . GLY A 1 105 ? 12.313 4.480 0.588 1.00 96.56 105 GLY A C 1
ATOM 851 O O . GLY A 1 105 ? 11.587 3.658 1.149 1.00 96.56 105 GLY A O 1
ATOM 852 N N . GLU A 1 106 ? 12.259 5.790 0.839 1.00 96.62 106 GLU A N 1
ATOM 853 C CA . GLU A 1 106 ? 11.368 6.394 1.841 1.00 96.62 106 GLU A CA 1
ATOM 854 C C . GLU A 1 106 ? 9.899 6.019 1.591 1.00 96.62 106 GLU A C 1
ATOM 856 O O . GLU A 1 106 ? 9.158 5.718 2.523 1.00 96.62 106 GLU A O 1
ATOM 861 N N . GLU A 1 107 ? 9.473 5.949 0.327 1.00 95.94 107 GLU A N 1
ATOM 862 C CA . GLU A 1 107 ? 8.098 5.598 -0.028 1.00 95.94 107 GLU A CA 1
ATOM 863 C C . GLU A 1 107 ? 7.776 4.135 0.278 1.00 95.94 107 GLU A C 1
ATOM 865 O O . GLU A 1 107 ? 6.648 3.821 0.661 1.00 95.94 107 GLU A O 1
ATOM 870 N N . TYR A 1 108 ? 8.752 3.235 0.121 1.00 96.88 108 TYR A N 1
ATOM 871 C CA . TYR A 1 108 ? 8.591 1.835 0.505 1.00 96.88 108 TYR A CA 1
ATOM 872 C C . TYR A 1 108 ? 8.502 1.708 2.025 1.00 96.88 108 TYR A C 1
ATOM 874 O O . TYR A 1 108 ? 7.595 1.041 2.523 1.00 96.88 108 TYR A O 1
ATOM 882 N N . GLU A 1 109 ? 9.399 2.365 2.763 1.00 96.62 109 GLU A N 1
ATOM 883 C CA . GLU A 1 109 ? 9.385 2.352 4.227 1.00 96.62 109 GLU A CA 1
ATOM 884 C C . GLU A 1 109 ? 8.071 2.913 4.781 1.00 96.62 109 GLU A C 1
ATOM 886 O O . GLU A 1 109 ? 7.438 2.278 5.627 1.00 96.62 109 GLU A O 1
ATOM 891 N N . GLU A 1 110 ? 7.599 4.046 4.254 1.00 95.62 110 GLU A N 1
ATOM 892 C CA . GLU A 1 110 ? 6.322 4.637 4.658 1.00 95.62 110 GLU A CA 1
ATOM 893 C C . GLU A 1 110 ? 5.143 3.700 4.348 1.00 95.62 110 GLU A C 1
ATOM 895 O O . GLU A 1 110 ? 4.238 3.537 5.173 1.00 95.62 110 GLU A O 1
ATOM 900 N N . PHE A 1 111 ? 5.158 3.039 3.186 1.00 96.62 111 PHE A N 1
ATOM 901 C CA . PHE A 1 111 ? 4.119 2.080 2.816 1.00 96.62 111 PHE A CA 1
ATOM 902 C C . PHE A 1 111 ? 4.106 0.865 3.749 1.00 96.62 111 PHE A C 1
ATOM 904 O O . PHE A 1 111 ? 3.043 0.477 4.233 1.00 96.62 111 PHE A O 1
ATOM 911 N N . ILE A 1 112 ? 5.268 0.280 4.053 1.00 95.75 112 ILE A N 1
ATOM 912 C CA . ILE A 1 112 ? 5.364 -0.850 4.985 1.00 95.75 112 ILE A CA 1
ATOM 913 C C . ILE A 1 112 ? 4.948 -0.435 6.394 1.00 95.75 112 ILE A C 1
ATOM 915 O O . ILE A 1 112 ? 4.183 -1.159 7.026 1.00 95.75 112 ILE A O 1
ATOM 919 N N . HIS A 1 113 ? 5.342 0.749 6.860 1.00 93.44 113 HIS A N 1
ATOM 920 C CA . HIS A 1 113 ? 4.918 1.263 8.160 1.00 93.44 113 HIS A CA 1
ATOM 921 C C . HIS A 1 113 ? 3.391 1.430 8.254 1.00 93.44 113 HIS A C 1
ATOM 923 O O . HIS A 1 113 ? 2.772 1.143 9.283 1.00 93.44 113 HIS A O 1
ATOM 929 N N . LEU A 1 114 ? 2.748 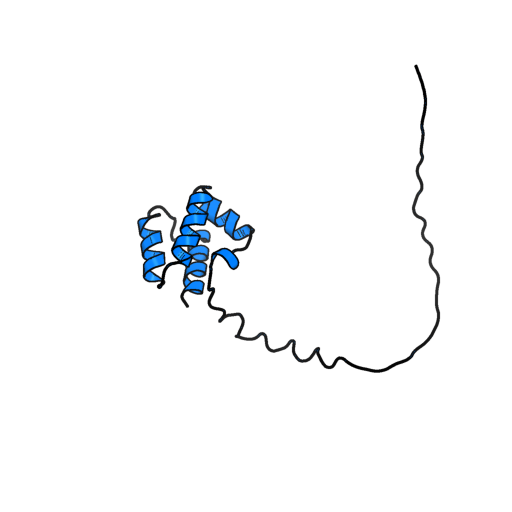1.856 7.164 1.00 93.00 114 LEU A N 1
ATOM 930 C CA . LEU A 1 114 ? 1.290 1.918 7.084 1.00 93.00 114 LEU A CA 1
ATOM 931 C C . LEU A 1 114 ? 0.651 0.523 7.156 1.00 93.00 114 LEU A C 1
ATOM 933 O O . LEU A 1 114 ? -0.379 0.355 7.812 1.00 93.00 114 LEU A O 1
ATOM 937 N N . VAL A 1 115 ? 1.270 -0.477 6.524 1.00 93.69 115 VAL A N 1
ATOM 938 C CA . VAL A 1 115 ? 0.847 -1.879 6.628 1.00 93.69 115 VAL A CA 1
ATOM 939 C C . VAL A 1 115 ? 1.019 -2.388 8.062 1.00 93.69 115 VAL A C 1
ATOM 941 O O . VAL A 1 115 ? 0.094 -2.991 8.595 1.00 93.69 115 VAL A O 1
ATOM 944 N N . GLU A 1 116 ? 2.134 -2.099 8.732 1.00 92.56 116 GLU A N 1
ATOM 945 C CA . GLU A 1 116 ? 2.368 -2.470 10.138 1.00 92.56 116 GLU A CA 1
ATOM 946 C C . GLU A 1 116 ? 1.283 -1.921 11.067 1.00 92.56 116 GLU A C 1
ATOM 948 O O . GLU A 1 116 ? 0.726 -2.670 11.868 1.00 92.56 116 GLU A O 1
ATOM 953 N N . LYS 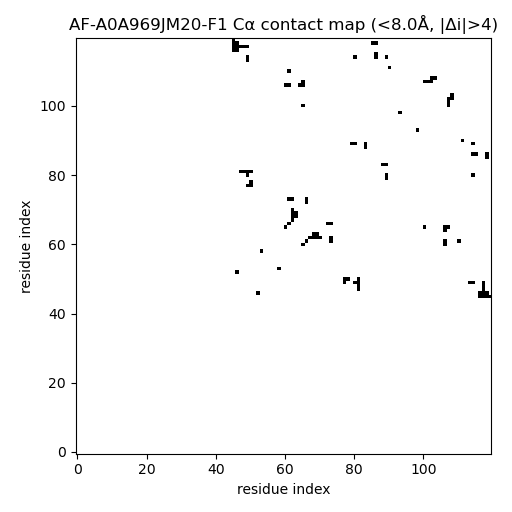A 1 117 ? 0.901 -0.650 10.901 1.00 90.19 117 LYS A N 1
ATOM 954 C CA . LYS A 1 117 ? -0.172 -0.006 11.682 1.00 90.19 117 LYS A CA 1
ATOM 955 C C . LYS A 1 117 ? -1.550 -0.652 11.523 1.00 90.19 117 LYS A C 1
ATOM 957 O O . LYS A 1 117 ? -2.408 -0.482 12.388 1.00 90.19 117 LYS A O 1
ATOM 962 N N . ARG A 1 118 ? -1.786 -1.382 10.430 1.00 87.62 118 ARG A N 1
ATOM 963 C CA . ARG A 1 118 ? -3.018 -2.161 10.244 1.00 87.62 118 ARG A CA 1
ATOM 964 C C . ARG A 1 118 ? -3.044 -3.407 11.134 1.00 87.62 118 ARG A C 1
ATOM 966 O O . ARG A 1 118 ? -4.106 -3.818 11.594 1.00 87.62 118 ARG A O 1
ATOM 973 N N . PHE A 1 119 ? -1.887 -4.033 11.341 1.00 89.25 119 PHE A N 1
ATOM 974 C CA . PHE A 1 119 ? -1.778 -5.336 12.002 1.00 89.25 119 PHE A CA 1
ATOM 975 C C . PHE A 1 119 ? -1.272 -5.286 13.447 1.00 89.25 119 PHE A C 1
ATOM 977 O O . PHE A 1 119 ? -1.418 -6.292 14.144 1.00 89.25 119 PHE A O 1
ATOM 984 N N . GLY A 1 120 ? -0.698 -4.160 13.886 1.00 78.19 120 GLY A N 1
ATOM 985 C CA . GLY A 1 120 ? -0.443 -3.866 15.303 1.00 78.19 120 GLY A CA 1
ATOM 986 C C . GLY A 1 120 ? -1.740 -3.845 16.104 1.00 78.19 120 GLY A C 1
ATOM 987 O O . GLY A 1 120 ? -1.836 -4.569 17.119 1.00 78.19 120 GLY A O 1
#

Sequence (120 aa):
MLYEAKKEKKPVQKTLLTEVAQPVGTTINEKLATQTKSSLAEDLERIEKIREKLTINQKFMFTKILFDGDFDVFSRTIDFIDECSTYDQAVGYLSKSFPGWNREGEEYEEFIHLVEKRFG